Protein AF-A0A7K4AB05-F1 (afdb_monomer)

Secondary structure (DSSP, 8-state):
-EEEEEEE-SSSSPEEEESSHHHHHHHHHHHHHHH-TT----HHHHHHHEEEEEE-----

Solvent-accessible surface area (backbone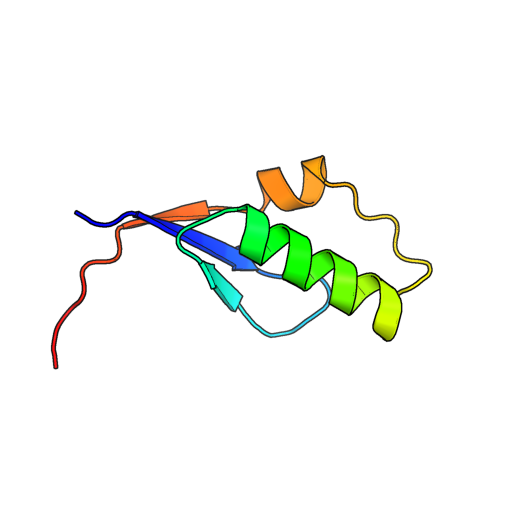 atoms only — not comparable to full-atom values): 3759 Å² total; per-residue (Å²): 133,54,60,28,34,38,31,67,49,94,88,47,97,56,71,47,76,30,76,45,67,66,61,52,52,50,50,52,51,53,48,30,66,76,77,34,72,86,62,92,75,52,73,66,60,56,55,71,54,44,37,84,39,76,53,74,81,78,81,127

Foldseek 3Di:
DQKWWWACAPQDRDIDTGSDVVVQVVVNVVCCVPPNVPDDDDPVNRVVRTDIDDDPVPDD

Mean predicted aligned error: 6.46 Å

Radius of gyration: 12.55 Å; Cα contacts (8 Å, |Δi|>4): 68; chains: 1; bounding box: 21×17×43 Å

Sequence (60 aa):
MATAKQFQCPFCAFQVTATDENEVMKHVKVHKQDHHPDADVSDSDIHDMIKDVEITRSGR

Structure (mmCIF, N/CA/C/O backbone):
data_AF-A0A7K4AB05-F1
#
_entry.id   AF-A0A7K4AB05-F1
#
loop_
_atom_site.group_PDB
_atom_site.id
_atom_site.type_symbol
_atom_site.label_atom_id
_atom_site.label_alt_id
_atom_site.label_comp_id
_atom_site.label_asym_id
_atom_site.label_entity_id
_atom_site.label_seq_id
_atom_site.pdbx_PDB_ins_code
_atom_site.Cartn_x
_atom_site.Cartn_y
_atom_site.Cartn_z
_atom_site.occupancy
_atom_site.B_iso_or_equiv
_atom_site.auth_seq_id
_atom_site.auth_comp_id
_atom_site.auth_asym_id
_atom_site.auth_atom_id
_atom_site.pdbx_PDB_model_num
ATOM 1 N N . MET A 1 1 ? -10.928 2.127 17.705 1.00 55.97 1 MET A N 1
ATOM 2 C CA . MET A 1 1 ? -9.926 1.168 17.194 1.00 55.97 1 MET A CA 1
ATOM 3 C C . MET A 1 1 ? -9.319 1.793 15.950 1.00 55.97 1 MET A C 1
ATOM 5 O O . MET A 1 1 ? -10.052 2.476 15.248 1.00 55.97 1 MET A O 1
ATOM 9 N N . ALA A 1 2 ? -8.006 1.691 15.745 1.00 68.56 2 ALA A N 1
ATOM 10 C CA . ALA A 1 2 ? -7.397 2.191 14.513 1.00 68.56 2 ALA A CA 1
ATOM 11 C C . ALA A 1 2 ? -7.571 1.123 13.427 1.00 68.56 2 ALA A C 1
ATOM 13 O O . ALA A 1 2 ? -7.331 -0.055 13.691 1.00 68.56 2 ALA A O 1
ATOM 14 N N . THR A 1 3 ? -8.006 1.522 12.240 1.00 75.81 3 THR A N 1
ATOM 15 C CA . THR A 1 3 ? -8.075 0.663 11.055 1.00 75.81 3 THR A CA 1
ATOM 16 C C . THR A 1 3 ? -6.855 0.938 10.185 1.00 75.81 3 THR A C 1
ATOM 18 O O . THR A 1 3 ? -6.533 2.098 9.931 1.00 75.81 3 THR A O 1
ATOM 21 N N . ALA A 1 4 ? -6.163 -0.112 9.752 1.00 85.12 4 ALA A N 1
ATOM 22 C CA . ALA A 1 4 ? -5.164 -0.031 8.695 1.00 85.12 4 ALA A CA 1
ATOM 23 C C . ALA A 1 4 ? -5.677 -0.699 7.428 1.00 85.12 4 ALA A C 1
ATOM 25 O O . ALA A 1 4 ? -6.447 -1.651 7.453 1.00 85.12 4 ALA A O 1
ATOM 26 N N . LYS A 1 5 ? -5.164 -0.208 6.316 1.00 86.12 5 LYS A N 1
ATOM 27 C CA . LYS A 1 5 ? -5.181 -0.804 4.998 1.00 86.12 5 LYS A CA 1
ATOM 28 C C . LYS A 1 5 ? -3.979 -1.736 4.879 1.00 86.12 5 LYS A C 1
ATOM 30 O O . LYS A 1 5 ? -2.831 -1.296 4.817 1.00 86.12 5 LYS A O 1
ATOM 35 N N . GLN A 1 6 ? -4.242 -3.032 4.883 1.00 89.31 6 GLN A N 1
ATOM 36 C CA . GLN A 1 6 ? -3.249 -4.061 4.630 1.00 89.31 6 GLN A CA 1
ATOM 37 C C . GLN A 1 6 ? -3.325 -4.469 3.161 1.00 89.31 6 GLN A C 1
ATOM 39 O O . GLN A 1 6 ? -4.370 -4.888 2.672 1.00 89.31 6 GLN A O 1
ATOM 44 N N . PHE A 1 7 ? -2.213 -4.347 2.455 1.00 88.69 7 PHE A N 1
ATOM 45 C CA . PHE A 1 7 ? -2.096 -4.619 1.033 1.00 88.69 7 PHE A CA 1
ATOM 46 C C . PHE A 1 7 ? -0.960 -5.602 0.788 1.00 88.69 7 PHE A C 1
ATOM 48 O O . PHE A 1 7 ? 0.142 -5.449 1.319 1.00 88.69 7 PHE A O 1
ATOM 55 N N . GLN A 1 8 ? -1.219 -6.616 -0.029 1.00 86.50 8 GLN A N 1
ATOM 56 C CA . GLN A 1 8 ? -0.200 -7.567 -0.448 1.00 86.50 8 GLN A CA 1
ATOM 57 C C . GLN A 1 8 ? 0.151 -7.302 -1.903 1.00 86.50 8 GLN A C 1
ATOM 59 O O . GLN A 1 8 ? -0.643 -7.579 -2.797 1.00 86.50 8 GLN A O 1
ATOM 64 N N . CYS A 1 9 ? 1.340 -6.750 -2.125 1.00 83.81 9 CYS A N 1
ATOM 65 C CA . CYS A 1 9 ? 1.792 -6.433 -3.467 1.00 83.81 9 CYS A CA 1
ATOM 66 C C . CYS A 1 9 ? 1.970 -7.729 -4.274 1.00 83.81 9 CYS A C 1
ATOM 68 O O . CYS A 1 9 ? 2.657 -8.632 -3.802 1.00 83.81 9 CYS A O 1
ATOM 70 N N . PRO A 1 10 ? 1.407 -7.844 -5.488 1.00 78.94 10 PRO A N 1
ATOM 71 C CA . PRO A 1 10 ? 1.591 -9.038 -6.315 1.00 78.94 10 PRO A CA 1
ATOM 72 C C . PRO A 1 10 ? 3.015 -9.151 -6.882 1.00 78.94 10 PRO A C 1
ATOM 74 O O . PRO A 1 10 ? 3.423 -10.219 -7.328 1.00 78.94 10 PRO A O 1
ATOM 77 N N . PHE A 1 11 ? 3.776 -8.056 -6.850 1.00 80.12 11 PHE A N 1
ATOM 78 C CA . PHE A 1 11 ? 5.120 -7.967 -7.416 1.00 80.12 11 PHE A CA 1
ATOM 79 C C . PHE A 1 11 ? 6.231 -8.116 -6.381 1.00 80.12 11 PHE A C 1
ATOM 81 O O . PHE A 1 11 ? 7.354 -8.476 -6.725 1.00 80.12 11 PHE A O 1
ATOM 88 N N . CYS A 1 12 ? 5.934 -7.856 -5.106 1.00 79.69 12 CYS A N 1
ATOM 89 C CA . CYS A 1 12 ? 6.928 -7.943 -4.049 1.00 79.69 12 CYS A CA 1
ATOM 90 C C . CYS A 1 12 ? 6.463 -8.857 -2.918 1.00 79.69 12 CYS A C 1
ATOM 92 O O . CYS A 1 12 ? 5.283 -8.954 -2.602 1.00 79.69 12 CYS A O 1
ATOM 94 N N . ALA A 1 13 ? 7.417 -9.507 -2.255 1.00 79.31 13 ALA A N 1
ATOM 95 C CA . ALA A 1 13 ? 7.125 -10.359 -1.104 1.00 79.31 13 ALA A CA 1
ATOM 96 C C . ALA A 1 13 ? 6.696 -9.565 0.150 1.00 79.31 13 ALA A C 1
ATOM 98 O O . ALA A 1 13 ? 6.380 -10.170 1.175 1.00 79.31 13 ALA A O 1
ATOM 99 N N . PHE A 1 14 ? 6.702 -8.227 0.099 1.00 79.00 14 PHE A N 1
ATOM 100 C CA . PHE A 1 14 ? 6.333 -7.385 1.231 1.00 79.00 14 PHE A CA 1
ATOM 101 C C . PHE A 1 14 ? 4.828 -7.143 1.292 1.00 79.00 14 PHE A C 1
ATOM 103 O O . PHE A 1 14 ? 4.159 -6.821 0.308 1.00 79.00 14 PHE A O 1
ATOM 110 N N . GLN A 1 15 ? 4.318 -7.241 2.513 1.00 82.44 15 GLN A N 1
ATOM 111 C CA . GLN A 1 15 ? 2.997 -6.769 2.872 1.00 82.44 15 GLN A CA 1
ATOM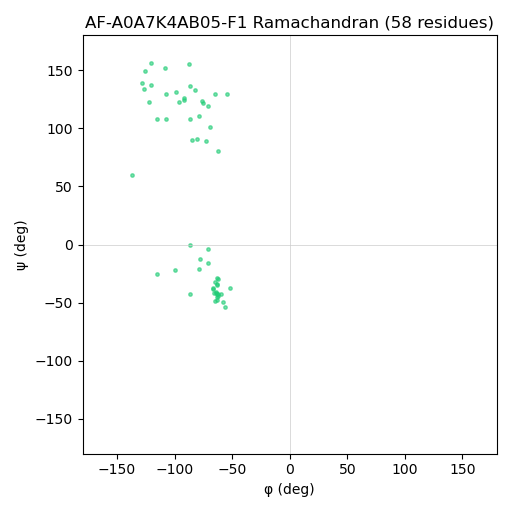 112 C C . GLN A 1 15 ? 3.107 -5.329 3.365 1.00 82.44 15 GLN A C 1
ATOM 114 O O . GLN A 1 15 ? 3.869 -5.034 4.286 1.00 82.44 15 GLN A O 1
ATOM 119 N N . VAL A 1 16 ? 2.355 -4.436 2.734 1.00 84.50 16 VAL A N 1
ATOM 120 C CA . VAL A 1 16 ? 2.270 -3.029 3.114 1.00 84.50 16 VAL A CA 1
ATOM 121 C C . VAL A 1 16 ? 1.106 -2.877 4.077 1.00 84.50 16 VAL A C 1
ATOM 123 O O . VAL A 1 16 ? -0.018 -3.255 3.760 1.00 84.50 16 VAL A O 1
ATOM 126 N N . THR A 1 17 ? 1.365 -2.300 5.243 1.00 87.00 17 THR A N 1
ATOM 127 C CA . THR A 1 17 ? 0.320 -1.902 6.188 1.00 87.00 17 THR A CA 1
ATOM 128 C C . THR A 1 17 ? 0.370 -0.391 6.307 1.00 87.00 17 THR A C 1
ATOM 130 O O . THR A 1 17 ? 1.314 0.158 6.872 1.00 87.00 17 THR A O 1
ATOM 133 N N . ALA A 1 18 ? -0.626 0.281 5.747 1.00 84.19 18 ALA A N 1
ATOM 134 C CA . ALA A 1 18 ? -0.756 1.731 5.767 1.00 84.19 18 ALA A CA 1
ATOM 135 C C . ALA A 1 18 ? -2.065 2.121 6.450 1.00 84.19 18 ALA A C 1
ATOM 137 O O . ALA A 1 18 ? -3.002 1.340 6.488 1.00 84.19 18 ALA A O 1
ATOM 138 N N . THR A 1 19 ? -2.170 3.326 6.994 1.00 84.31 19 THR A N 1
ATOM 139 C CA . THR A 1 19 ? -3.471 3.867 7.431 1.00 84.31 19 THR A CA 1
ATOM 140 C C . THR A 1 19 ? -4.290 4.405 6.261 1.00 84.31 19 THR A C 1
ATOM 142 O O . THR A 1 19 ? -5.512 4.471 6.349 1.00 84.31 19 THR A O 1
ATOM 145 N N . ASP A 1 20 ? -3.619 4.716 5.151 1.00 83.81 20 ASP A N 1
ATOM 146 C CA . ASP A 1 20 ? -4.169 5.419 3.999 1.00 83.81 20 ASP A CA 1
ATOM 147 C C . ASP A 1 20 ? -3.888 4.643 2.708 1.00 83.81 20 ASP A C 1
ATOM 149 O O . ASP A 1 20 ? -2.781 4.141 2.496 1.00 83.81 20 ASP A O 1
ATOM 153 N N . GLU A 1 21 ? -4.870 4.580 1.806 1.00 84.62 21 GLU A N 1
ATOM 154 C CA . GLU A 1 21 ? -4.713 3.908 0.505 1.00 84.62 21 GLU A CA 1
ATOM 155 C C . GLU A 1 21 ? -3.640 4.574 -0.368 1.00 84.62 21 GLU A C 1
ATOM 157 O O . GLU A 1 21 ? -2.988 3.920 -1.178 1.00 84.62 21 GLU A O 1
ATOM 162 N N . ASN A 1 22 ? -3.425 5.880 -0.192 1.00 87.25 22 ASN A N 1
ATOM 163 C CA . ASN A 1 22 ? -2.505 6.648 -1.020 1.00 87.25 22 ASN A CA 1
ATOM 164 C C . ASN A 1 22 ? -1.055 6.158 -0.865 1.00 87.25 22 ASN A C 1
ATOM 166 O O . ASN A 1 22 ? -0.300 6.121 -1.836 1.00 87.25 22 ASN A O 1
ATOM 170 N N . GLU A 1 23 ? -0.678 5.723 0.340 1.00 87.50 23 GLU A N 1
ATOM 171 C CA . GLU A 1 23 ? 0.634 5.120 0.599 1.00 87.50 23 GLU A CA 1
ATOM 172 C C . GLU A 1 23 ? 0.775 3.768 -0.114 1.00 87.50 23 GLU A C 1
ATOM 174 O O . GLU A 1 23 ? 1.828 3.468 -0.684 1.00 87.50 23 GLU A O 1
ATOM 179 N N . VAL A 1 24 ? -0.307 2.985 -0.164 1.00 86.12 24 VAL A N 1
ATOM 180 C CA . VAL A 1 24 ? -0.361 1.724 -0.914 1.00 86.12 24 VAL A CA 1
ATOM 181 C C . VAL A 1 24 ? -0.217 1.979 -2.415 1.00 86.12 24 VAL A C 1
ATOM 183 O O . VAL A 1 24 ? 0.629 1.363 -3.068 1.00 86.12 24 VAL A O 1
ATOM 186 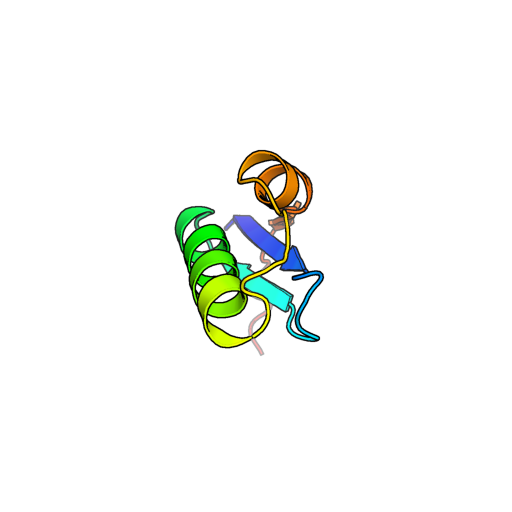N N . MET A 1 25 ? -0.977 2.926 -2.969 1.00 86.62 25 MET A N 1
ATOM 187 C CA . MET A 1 25 ? -0.887 3.274 -4.390 1.00 86.62 25 MET A CA 1
ATOM 188 C C . MET A 1 25 ? 0.509 3.763 -4.768 1.00 86.62 25 MET A C 1
ATOM 190 O O . MET A 1 25 ? 1.059 3.369 -5.798 1.00 86.62 25 MET A O 1
ATOM 194 N N . LYS A 1 26 ? 1.116 4.602 -3.923 1.00 88.50 26 LYS A N 1
ATOM 195 C CA . LYS A 1 26 ? 2.473 5.105 -4.142 1.00 88.50 26 LYS A CA 1
ATOM 196 C C . LYS A 1 26 ? 3.498 3.972 -4.141 1.00 88.50 26 LYS A C 1
ATOM 198 O O . LYS A 1 26 ? 4.364 3.965 -5.015 1.00 88.50 26 LYS A O 1
ATOM 203 N N . HIS A 1 27 ? 3.379 3.011 -3.222 1.00 88.38 27 HIS A N 1
ATOM 204 C CA . HIS A 1 27 ? 4.229 1.819 -3.198 1.00 88.38 27 HIS A CA 1
ATOM 205 C C . HIS A 1 27 ? 4.163 1.059 -4.528 1.00 88.38 27 HIS A C 1
ATOM 207 O O . HIS A 1 27 ? 5.200 0.841 -5.154 1.00 88.38 27 HIS A O 1
ATOM 213 N N . VAL A 1 28 ? 2.958 0.709 -4.992 1.00 85.69 28 VAL A N 1
ATOM 214 C CA . VAL A 1 28 ? 2.791 -0.062 -6.236 1.00 85.69 28 VAL A CA 1
ATOM 215 C C . VAL A 1 28 ? 3.293 0.725 -7.440 1.00 85.69 28 VAL A C 1
ATOM 217 O O . VAL A 1 28 ? 3.974 0.163 -8.290 1.00 85.69 28 VAL A O 1
ATOM 220 N N . LYS A 1 29 ? 3.017 2.032 -7.505 1.00 86.56 29 LYS A N 1
ATOM 221 C CA . LYS A 1 29 ? 3.433 2.881 -8.626 1.00 86.56 29 LYS A CA 1
ATOM 222 C C . LYS A 1 29 ? 4.951 2.965 -8.758 1.00 86.56 29 LYS A C 1
ATOM 224 O O . LYS A 1 29 ? 5.464 2.774 -9.857 1.00 86.56 29 LYS A O 1
ATOM 229 N N . VAL A 1 30 ? 5.661 3.213 -7.656 1.00 86.50 30 VAL A N 1
ATOM 230 C CA . VAL A 1 30 ? 7.134 3.246 -7.655 1.00 86.50 30 VAL A CA 1
ATOM 231 C C . VAL A 1 30 ? 7.688 1.874 -8.019 1.00 86.50 30 VAL A C 1
ATOM 233 O O . VAL A 1 30 ? 8.565 1.770 -8.869 1.00 86.50 30 VAL A O 1
ATOM 236 N N . HIS A 1 31 ? 7.135 0.813 -7.433 1.00 85.19 31 HIS A N 1
ATOM 237 C CA . HIS A 1 31 ? 7.603 -0.544 -7.682 1.00 85.19 31 HIS A CA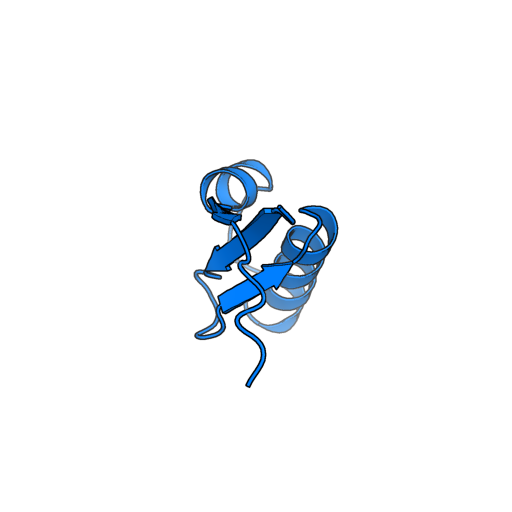 1
ATOM 238 C C . HIS A 1 31 ? 7.392 -0.984 -9.137 1.00 85.19 31 HIS A C 1
ATOM 240 O O . HIS A 1 31 ? 8.291 -1.553 -9.752 1.00 85.19 31 HIS A O 1
ATOM 246 N N . LYS A 1 32 ? 6.231 -0.657 -9.715 1.00 83.19 32 LYS A N 1
ATOM 247 C CA . LYS A 1 32 ? 5.933 -0.854 -11.135 1.00 83.19 32 LYS A CA 1
ATOM 248 C C . LYS A 1 32 ? 6.950 -0.119 -12.004 1.00 83.19 32 LYS A C 1
ATOM 250 O O . LYS A 1 32 ? 7.520 -0.717 -12.902 1.00 83.19 32 LYS A O 1
ATOM 255 N N . GLN A 1 33 ? 7.204 1.159 -11.734 1.00 84.38 33 GLN A N 1
ATOM 256 C CA . GLN A 1 33 ? 8.143 1.947 -12.538 1.00 84.38 33 GLN A CA 1
ATOM 257 C C . GLN A 1 33 ? 9.586 1.423 -12.474 1.00 84.38 33 GLN A C 1
ATOM 259 O O . GLN A 1 33 ? 10.286 1.510 -13.477 1.00 84.38 33 GLN A O 1
ATOM 264 N N . ASP A 1 34 ? 10.017 0.888 -11.329 1.00 85.94 34 ASP A N 1
ATOM 265 C CA . ASP A 1 34 ? 11.401 0.449 -11.112 1.00 85.94 34 ASP A CA 1
ATOM 266 C C . ASP A 1 34 ? 11.660 -0.996 -11.582 1.00 85.94 34 ASP A C 1
ATOM 268 O O . ASP A 1 34 ? 12.664 -1.269 -12.237 1.00 85.94 34 ASP A O 1
ATOM 272 N N . HIS A 1 35 ? 10.732 -1.921 -11.304 1.00 83.94 35 HIS A N 1
ATOM 273 C CA . HIS A 1 35 ? 10.934 -3.362 -11.522 1.00 83.94 35 HIS A CA 1
ATOM 274 C C . HIS A 1 35 ? 10.012 -3.990 -12.573 1.00 83.94 35 HIS A C 1
ATOM 276 O O . HIS A 1 35 ? 10.366 -5.013 -13.159 1.00 83.94 35 HIS A O 1
ATOM 282 N N . HIS A 1 36 ? 8.834 -3.411 -12.812 1.00 81.25 36 HIS A N 1
ATOM 283 C CA . HIS A 1 36 ? 7.801 -4.001 -13.669 1.00 81.25 36 HIS A CA 1
ATOM 284 C C . HIS A 1 36 ? 7.144 -2.961 -14.595 1.00 81.25 36 HIS A C 1
ATOM 286 O O . HIS A 1 36 ? 5.929 -2.753 -14.516 1.00 81.25 36 HIS A O 1
ATOM 292 N N . PRO A 1 37 ? 7.909 -2.283 -15.473 1.00 79.88 37 PRO A N 1
ATOM 293 C CA . PRO A 1 37 ? 7.378 -1.200 -16.303 1.00 79.88 37 PRO A CA 1
ATOM 294 C C . PRO A 1 37 ? 6.272 -1.671 -17.260 1.00 79.88 37 PRO A C 1
ATOM 296 O O . PRO A 1 37 ? 5.347 -0.910 -17.540 1.00 79.88 37 PRO A O 1
ATOM 299 N N . ASP A 1 38 ? 6.332 -2.934 -17.690 1.00 83.44 38 ASP A N 1
ATOM 300 C CA . ASP A 1 38 ? 5.358 -3.574 -18.580 1.00 83.44 38 ASP A CA 1
ATOM 301 C C . ASP A 1 38 ? 4.153 -4.197 -17.850 1.00 83.44 38 ASP A C 1
ATOM 303 O O . ASP A 1 38 ? 3.278 -4.775 -18.492 1.00 83.44 38 ASP A O 1
ATOM 307 N N . ALA A 1 39 ? 4.088 -4.127 -16.514 1.00 79.94 39 ALA A N 1
ATOM 308 C CA . ALA A 1 39 ? 2.961 -4.696 -15.782 1.00 79.94 39 ALA A CA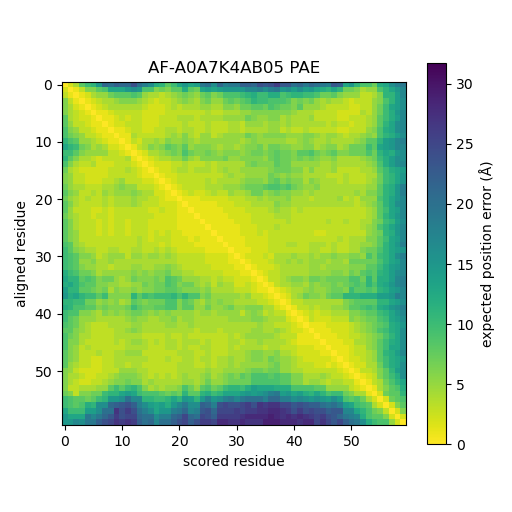 1
ATOM 309 C C . ALA A 1 39 ? 1.710 -3.815 -15.898 1.00 79.94 39 ALA A C 1
ATOM 311 O O . ALA A 1 39 ? 1.690 -2.648 -15.486 1.00 79.94 39 ALA A O 1
ATOM 312 N N . ASP A 1 40 ? 0.637 -4.411 -16.409 1.00 78.69 40 ASP A N 1
ATOM 313 C CA . ASP A 1 40 ? -0.687 -3.805 -16.452 1.00 78.69 40 ASP A CA 1
ATOM 314 C C . ASP A 1 40 ? -1.402 -4.063 -15.120 1.00 78.69 40 ASP A C 1
ATOM 316 O O . ASP A 1 40 ? -2.015 -5.103 -14.902 1.00 78.69 40 ASP A O 1
ATOM 320 N N . VAL A 1 41 ? -1.219 -3.141 -14.174 1.00 78.75 41 VAL A N 1
ATOM 321 C CA . VAL A 1 41 ? -1.977 -3.098 -12.921 1.00 78.75 41 VAL A CA 1
ATOM 322 C C . VAL A 1 41 ? -2.659 -1.749 -12.825 1.00 78.75 41 VAL A C 1
ATOM 324 O O . VAL A 1 41 ? -1.993 -0.705 -12.878 1.00 78.75 41 VAL A O 1
ATOM 327 N N . SER A 1 42 ? -3.981 -1.798 -12.693 1.00 84.94 42 SER A N 1
ATOM 328 C CA . SER A 1 42 ? -4.845 -0.631 -12.560 1.00 84.94 42 SER A CA 1
ATOM 329 C C . SER A 1 42 ? -4.968 -0.220 -11.096 1.00 84.94 42 SER A C 1
ATOM 331 O O . SER A 1 42 ? -4.842 -1.040 -10.188 1.00 84.94 42 SER A O 1
ATOM 333 N N . ASP A 1 43 ? -5.274 1.052 -10.847 1.00 84.25 43 ASP A N 1
ATOM 334 C CA . ASP A 1 43 ? -5.658 1.547 -9.515 1.00 84.25 43 ASP A CA 1
ATOM 335 C C . ASP A 1 43 ? -6.800 0.730 -8.890 1.00 84.25 43 ASP A C 1
ATOM 337 O O . ASP A 1 43 ? -6.774 0.443 -7.696 1.00 84.25 43 ASP A O 1
ATOM 341 N N . SER A 1 44 ? -7.753 0.293 -9.711 1.00 86.25 44 SER A N 1
ATOM 342 C CA . SER A 1 44 ? -8.903 -0.501 -9.289 1.00 86.25 44 SER A CA 1
ATOM 343 C C . SER A 1 44 ? -8.502 -1.893 -8.783 1.00 86.25 44 SER A C 1
ATOM 345 O O . SER A 1 44 ? -8.998 -2.318 -7.742 1.00 86.25 44 SER A O 1
ATOM 347 N N . ASP A 1 45 ? -7.555 -2.567 -9.450 1.00 85.56 45 ASP A N 1
ATOM 348 C CA . ASP A 1 45 ? -6.994 -3.846 -8.986 1.00 85.56 45 ASP A CA 1
ATOM 349 C C . ASP A 1 45 ? -6.273 -3.679 -7.645 1.00 85.56 45 ASP A C 1
ATOM 351 O O . ASP A 1 45 ? -6.436 -4.483 -6.730 1.00 85.56 45 ASP A O 1
ATOM 355 N N . ILE A 1 46 ? -5.498 -2.598 -7.500 1.00 83.81 46 ILE A N 1
ATOM 356 C CA . ILE A 1 46 ? -4.797 -2.293 -6.247 1.00 83.81 46 ILE A CA 1
ATOM 357 C C . ILE A 1 46 ? -5.815 -2.078 -5.125 1.00 83.81 46 ILE A C 1
ATOM 359 O O . ILE A 1 46 ? -5.629 -2.603 -4.030 1.00 83.81 46 ILE A O 1
ATOM 363 N N . HIS A 1 47 ? -6.883 -1.329 -5.397 1.00 85.25 47 HIS A N 1
ATOM 364 C CA . HIS A 1 47 ? -7.902 -0.991 -4.412 1.00 85.25 47 HIS A CA 1
ATOM 365 C C . HIS A 1 47 ? -8.697 -2.220 -3.940 1.00 85.25 47 HIS A C 1
ATOM 367 O O . HIS A 1 47 ? -8.950 -2.346 -2.745 1.00 85.25 47 HIS A O 1
ATOM 373 N N . ASP A 1 48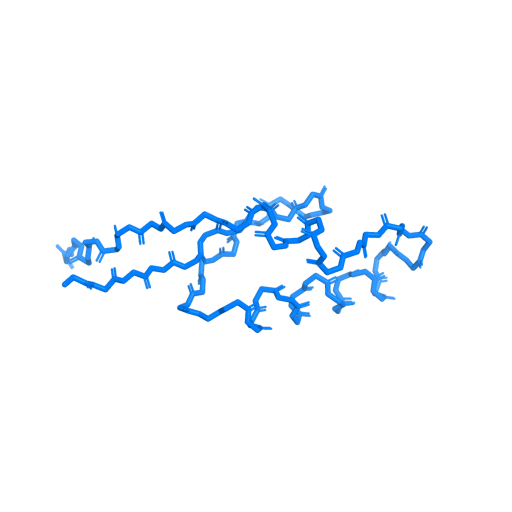 ? -9.019 -3.163 -4.832 1.00 87.25 48 ASP A N 1
ATOM 374 C CA . ASP A 1 48 ? -9.688 -4.428 -4.473 1.00 87.25 48 ASP A CA 1
ATOM 375 C C . ASP A 1 48 ? -8.807 -5.326 -3.581 1.00 87.25 48 ASP A C 1
ATOM 377 O O . ASP A 1 48 ? -9.283 -6.012 -2.675 1.00 87.25 48 ASP A O 1
ATOM 381 N N . MET A 1 49 ? -7.487 -5.264 -3.773 1.00 85.56 49 MET A N 1
ATOM 382 C CA . MET A 1 49 ? -6.519 -6.012 -2.967 1.00 85.56 49 MET A CA 1
ATOM 383 C C . MET A 1 49 ? -6.250 -5.396 -1.583 1.00 85.56 49 MET A C 1
ATOM 385 O O . MET A 1 49 ? -5.620 -6.047 -0.739 1.00 85.56 49 MET A O 1
ATOM 389 N N . ILE A 1 50 ? -6.693 -4.160 -1.327 1.00 87.75 50 ILE A N 1
ATOM 390 C CA . ILE A 1 50 ? -6.561 -3.510 -0.020 1.00 87.75 50 ILE A CA 1
ATOM 391 C C . ILE A 1 50 ? -7.600 -4.085 0.942 1.00 87.75 50 ILE A C 1
ATOM 393 O O . ILE A 1 50 ? -8.805 -4.009 0.723 1.00 87.75 50 ILE A O 1
ATOM 397 N N . LYS A 1 51 ? -7.126 -4.609 2.073 1.00 87.69 51 LYS A N 1
ATOM 398 C CA . LYS A 1 51 ? -7.975 -5.127 3.146 1.00 87.69 51 LYS A CA 1
ATOM 399 C C . LYS A 1 51 ? -7.952 -4.194 4.342 1.00 87.69 51 LYS A C 1
ATOM 401 O O . LYS A 1 51 ? -6.887 -3.856 4.850 1.00 87.69 51 LYS A O 1
ATOM 406 N N . ASP A 1 52 ? -9.128 -3.832 4.830 1.00 87.19 52 ASP A N 1
ATOM 407 C CA . ASP A 1 52 ? -9.274 -3.187 6.128 1.00 87.19 52 ASP A CA 1
ATOM 408 C C . ASP A 1 52 ? -9.005 -4.188 7.248 1.00 87.19 52 ASP A C 1
ATOM 410 O O . AS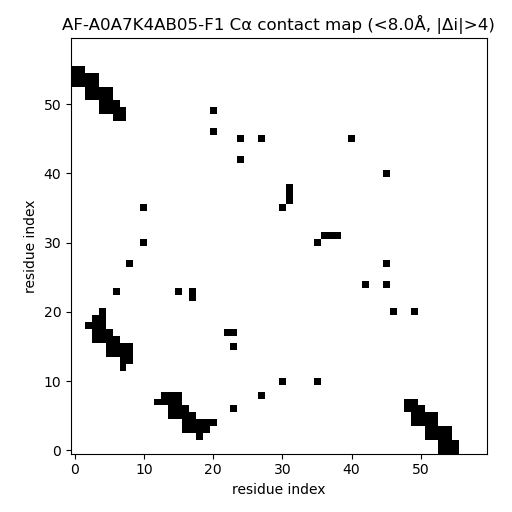P A 1 52 ? -9.690 -5.202 7.383 1.00 87.19 52 ASP A O 1
ATOM 414 N N . VAL A 1 53 ? -7.994 -3.897 8.054 1.00 86.19 53 VAL A N 1
ATOM 415 C CA . VAL A 1 53 ? -7.644 -4.666 9.242 1.00 86.19 53 VAL A CA 1
ATOM 416 C C . VAL A 1 53 ? -7.705 -3.768 10.466 1.00 86.19 53 VAL A C 1
ATOM 418 O O . VAL A 1 53 ? -7.239 -2.627 10.470 1.00 86.19 53 VAL A O 1
ATOM 421 N N . GLU A 1 54 ? -8.276 -4.288 11.542 1.00 81.88 54 GLU A N 1
ATOM 422 C CA . GLU A 1 54 ? -8.264 -3.606 12.827 1.00 81.88 54 GLU A CA 1
ATOM 423 C C . GLU A 1 54 ? -6.892 -3.807 13.472 1.00 81.88 54 GLU A C 1
ATOM 425 O O . GLU A 1 54 ? -6.535 -4.909 13.889 1.00 81.88 54 GLU A O 1
ATOM 430 N N . ILE A 1 55 ? -6.097 -2.739 13.564 1.00 72.06 55 ILE A N 1
ATOM 431 C CA . ILE A 1 55 ? -4.836 -2.791 14.303 1.00 72.06 55 ILE A CA 1
ATOM 432 C C . ILE A 1 55 ? -5.162 -2.636 15.786 1.00 72.06 55 ILE A C 1
ATOM 434 O O . ILE A 1 55 ? -5.190 -1.535 16.345 1.00 72.06 55 ILE A O 1
ATOM 438 N N . THR A 1 56 ? -5.372 -3.758 16.470 1.00 62.19 56 THR A N 1
ATOM 439 C CA . THR A 1 56 ? -5.123 -3.800 17.909 1.00 62.19 56 THR A CA 1
ATOM 440 C C . THR A 1 56 ? -3.620 -3.697 18.083 1.00 62.19 56 THR A C 1
ATOM 442 O O . THR A 1 56 ? -2.892 -4.664 17.863 1.00 62.19 56 THR A O 1
ATOM 445 N N . ARG A 1 57 ? -3.144 -2.498 18.430 1.00 59.72 57 ARG A N 1
ATOM 446 C CA . ARG A 1 57 ? -1.767 -2.253 18.864 1.00 59.72 57 ARG A CA 1
ATOM 447 C C . ARG A 1 57 ? -1.564 -3.058 20.149 1.00 59.72 57 ARG A C 1
ATOM 449 O O . ARG A 1 57 ? -1.740 -2.542 21.247 1.00 59.72 57 ARG A O 1
ATOM 456 N N . SER A 1 58 ? -1.304 -4.354 20.004 1.00 50.03 58 SER A N 1
ATOM 457 C CA . SER A 1 58 ? -0.997 -5.242 21.111 1.00 50.03 58 SER A CA 1
ATOM 458 C C .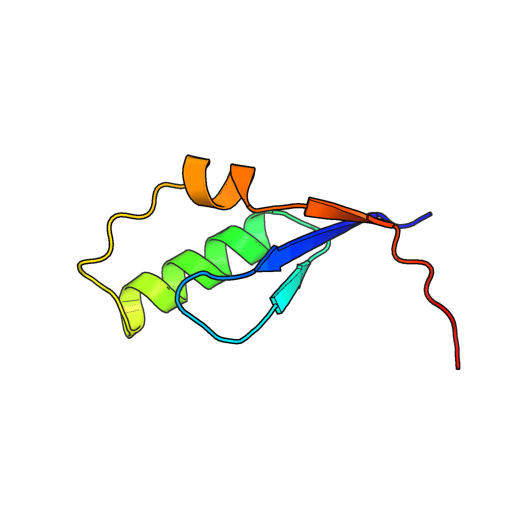 SER A 1 58 ? 0.405 -4.852 21.546 1.00 50.03 58 SER A C 1
ATOM 460 O O . SER A 1 58 ? 1.399 -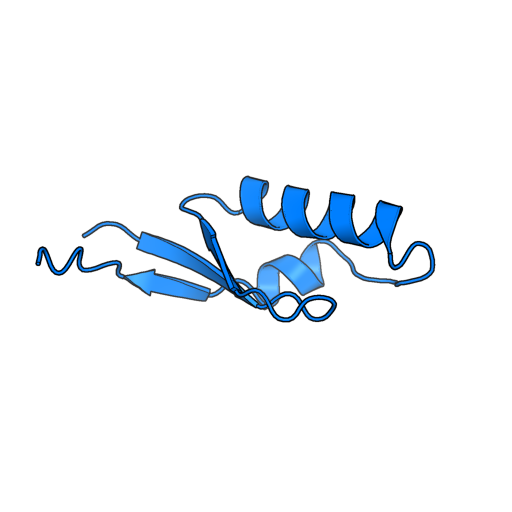5.281 20.964 1.00 50.03 58 SER A O 1
ATOM 462 N N . GLY A 1 59 ? 0.451 -3.895 22.473 1.00 51.75 59 GLY A N 1
ATOM 463 C CA . GLY A 1 59 ? 1.672 -3.438 23.107 1.00 51.75 59 GLY A CA 1
ATOM 464 C C . GLY A 1 59 ? 2.394 -4.637 23.701 1.00 51.75 59 GLY A C 1
ATOM 465 O O . GLY A 1 59 ? 1.784 -5.450 24.398 1.00 51.75 59 GLY A O 1
ATOM 466 N N . ARG A 1 60 ? 3.674 -4.750 23.372 1.00 39.75 60 ARG A N 1
ATOM 467 C CA . ARG A 1 60 ? 4.614 -5.618 24.060 1.00 39.75 60 ARG A CA 1
ATOM 468 C C . ARG A 1 60 ? 5.599 -4.740 24.804 1.00 39.75 60 ARG A C 1
ATOM 470 O O . ARG A 1 60 ? 5.978 -3.700 24.217 1.00 39.75 60 ARG A O 1
#

Nearest PDB structures (foldseek):
  8yvb-assembly1_A  TM=5.266E-01  e=1.010E+00  Caenorhabditis elegans

pLDDT: mean 80.74, std 10.21, range [39.75, 89.31]